Protein AF-V9NEP3-F1 (afdb_monomer_lite)

Secondary structure (DSSP, 8-state):
-HHHHHHHHHHHHHHHHHHHHHHHHHHHHHS-HHHHHHHHHHTT----HHHHHHHHHH-HHHHHHHHHHHHHHHHHHHH-

Foldseek 3Di:
DVVVVVVVVVVVVVVVVLLVVLLVLCCVLLVHSVLLVVVCVVVVPPDDSNVVSVCSVPPVPVSVVSSVVSVVVVVVVVVD

Organism: NCBI:txid448386

InterPro domains:
  IPR035566 Ribosomal protein bL20, C-terminal [SSF74731] (1-68)

Structure (mmCIF, N/CA/C/O backbone):
data_AF-V9NEP3-F1
#
_entry.id   AF-V9NEP3-F1
#
loop_
_atom_site.group_PDB
_atom_site.id
_atom_site.type_symbol
_atom_site.label_atom_id
_atom_site.label_alt_id
_atom_site.label_comp_id
_atom_site.label_asym_id
_atom_site.label_entity_id
_atom_site.label_seq_id
_atom_site.pdbx_PDB_ins_code
_atom_site.Cartn_x
_atom_site.Cartn_y
_atom_site.Cartn_z
_atom_site.occupancy
_atom_site.B_iso_or_equiv
_atom_site.auth_seq_id
_atom_site.auth_comp_id
_atom_site.auth_asym_id
_atom_site.auth_atom_id
_atom_site.pdbx_PDB_model_num
ATOM 1 N N . MET A 1 1 ? -22.216 -2.493 27.520 1.00 62.47 1 MET A N 1
ATOM 2 C CA . MET A 1 1 ? -22.689 -2.071 26.178 1.00 62.47 1 MET A CA 1
ATOM 3 C C . MET A 1 1 ? -22.036 -0.810 25.602 1.00 62.47 1 MET A C 1
ATOM 5 O O . MET A 1 1 ? -21.299 -0.955 24.635 1.00 62.47 1 MET A O 1
ATOM 9 N N . LYS A 1 2 ? -22.236 0.421 26.123 1.00 71.69 2 LYS A N 1
ATOM 10 C CA . LYS A 1 2 ? -21.711 1.649 25.457 1.00 71.69 2 LYS A CA 1
ATOM 11 C C . LYS A 1 2 ? -20.198 1.583 25.162 1.00 71.69 2 LYS A C 1
ATOM 13 O O . LYS A 1 2 ? -19.789 1.807 24.026 1.00 71.69 2 LYS A O 1
ATOM 18 N N . LYS A 1 3 ?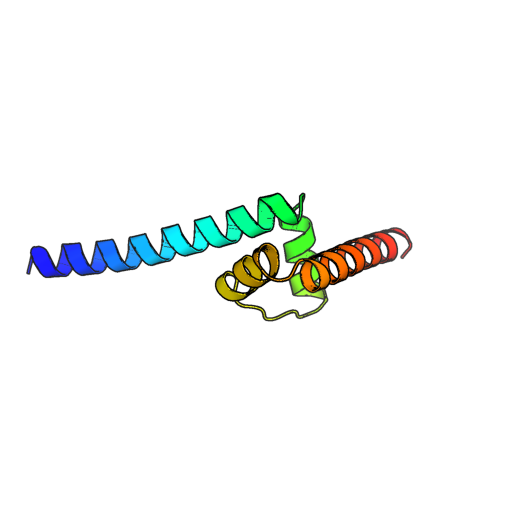 -19.374 1.170 26.139 1.00 80.00 3 LYS A N 1
ATOM 19 C CA . LYS A 1 3 ? -17.909 1.015 25.980 1.00 80.00 3 LYS A CA 1
ATOM 20 C C . LYS A 1 3 ? -17.505 0.041 24.857 1.00 80.00 3 LYS A C 1
ATOM 22 O O . LYS A 1 3 ? -16.529 0.299 24.161 1.00 80.00 3 LYS A O 1
ATOM 27 N N . GLU A 1 4 ? -18.235 -1.052 24.644 1.00 80.69 4 GLU A N 1
ATOM 28 C CA . GLU A 1 4 ? -17.918 -2.053 23.606 1.00 80.69 4 GLU A CA 1
ATOM 29 C C . GLU A 1 4 ? -18.247 -1.548 22.200 1.00 80.69 4 GLU A C 1
ATOM 31 O O . GLU A 1 4 ? -17.475 -1.762 21.260 1.00 80.69 4 GLU A O 1
ATOM 36 N N . ILE A 1 5 ? -19.345 -0.799 22.067 1.00 84.69 5 ILE A N 1
ATOM 37 C CA . ILE A 1 5 ? -19.730 -0.132 20.818 1.00 84.69 5 ILE A CA 1
ATOM 38 C C . ILE A 1 5 ? -18.661 0.897 20.428 1.00 84.69 5 ILE A C 1
ATOM 40 O O . ILE A 1 5 ? -18.191 0.894 19.287 1.00 84.69 5 ILE A O 1
ATOM 44 N N . TYR A 1 6 ? -18.212 1.729 21.376 1.00 87.81 6 TYR A N 1
ATOM 45 C CA . TYR A 1 6 ? -17.129 2.691 21.137 1.00 87.81 6 TYR A CA 1
ATOM 46 C C . TYR A 1 6 ? -15.807 2.001 20.775 1.00 87.81 6 TYR A C 1
ATOM 48 O O . TYR A 1 6 ? -15.171 2.392 19.794 1.00 87.81 6 TYR A O 1
ATOM 56 N N . LYS A 1 7 ? -15.423 0.926 21.479 1.00 89.62 7 LYS A N 1
ATOM 57 C CA . LYS A 1 7 ? -14.226 0.129 21.143 1.00 89.62 7 LYS A CA 1
ATOM 58 C C . LYS A 1 7 ? -14.298 -0.432 19.721 1.00 89.62 7 LYS A C 1
ATOM 60 O O . LYS A 1 7 ? -13.319 -0.376 18.981 1.00 89.62 7 LYS A O 1
ATOM 65 N N . THR A 1 8 ? -15.456 -0.939 19.309 1.00 92.19 8 THR A N 1
ATOM 66 C CA . THR A 1 8 ? -15.642 -1.518 17.970 1.00 92.19 8 THR A CA 1
ATOM 67 C C . THR A 1 8 ? -15.576 -0.454 16.876 1.00 92.19 8 THR A C 1
ATOM 69 O O . THR A 1 8 ? -14.899 -0.655 15.864 1.00 92.19 8 THR A O 1
ATOM 72 N N . LYS A 1 9 ? -16.214 0.705 17.087 1.00 92.50 9 LYS A N 1
ATOM 73 C CA . LYS A 1 9 ? -16.117 1.857 16.176 1.00 92.50 9 LYS A CA 1
ATOM 74 C C . LYS A 1 9 ? -14.673 2.345 16.046 1.00 92.50 9 LYS A C 1
ATOM 76 O O . LYS A 1 9 ? -14.187 2.488 14.927 1.00 92.50 9 LYS A O 1
ATOM 81 N N . SER A 1 10 ? -13.968 2.497 17.167 1.00 93.75 10 SER A N 1
ATOM 82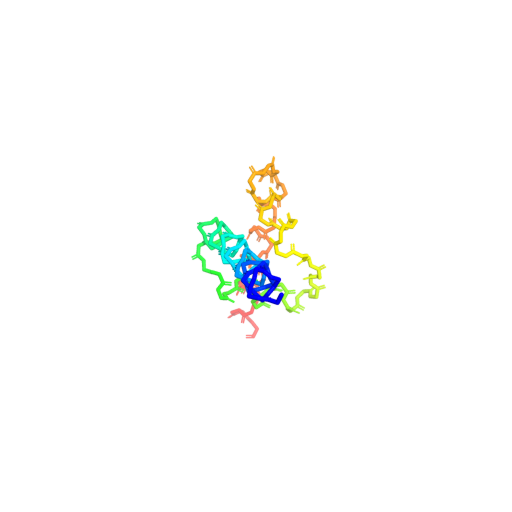 C CA . SER A 1 10 ? -12.559 2.906 17.193 1.00 93.75 10 SER A CA 1
ATOM 83 C C . SER A 1 10 ? -11.661 1.932 16.419 1.00 93.75 10 SER A C 1
ATOM 85 O O . SER A 1 10 ? -10.886 2.358 15.568 1.00 93.75 10 SER A O 1
ATOM 87 N N . ARG A 1 11 ? -11.826 0.613 16.601 1.00 93.38 11 ARG A N 1
ATOM 88 C CA . ARG A 1 11 ? -11.075 -0.399 15.831 1.00 93.38 11 ARG A CA 1
ATOM 89 C C . ARG A 1 11 ? -11.312 -0.284 14.322 1.00 93.38 11 ARG A C 1
ATOM 91 O O . ARG A 1 11 ? -10.361 -0.394 13.549 1.00 93.38 11 ARG A O 1
ATOM 98 N N . LYS A 1 12 ? -12.562 -0.068 13.892 1.00 95.50 12 LYS A N 1
ATOM 99 C CA . LYS A 1 12 ? -12.896 0.134 12.470 1.00 95.50 12 LYS A CA 1
ATOM 100 C C . LYS A 1 12 ? -12.254 1.412 11.924 1.00 95.50 12 LYS A C 1
ATOM 102 O O . LYS A 1 12 ? -11.689 1.378 10.834 1.00 95.50 12 LYS A O 1
ATOM 107 N N . GLN A 1 13 ? -12.304 2.502 12.686 1.00 95.81 13 GLN A N 1
ATOM 108 C CA . GLN A 1 13 ? -11.703 3.778 12.306 1.00 95.81 13 GLN A CA 1
ATOM 109 C C . GLN A 1 13 ? -10.179 3.674 12.189 1.00 95.81 13 GLN A C 1
ATOM 111 O O . GLN A 1 13 ? -9.635 4.015 11.142 1.00 95.81 13 GLN A O 1
ATOM 116 N N . LYS A 1 14 ? -9.512 3.075 13.184 1.00 95.56 14 LYS A N 1
ATOM 117 C CA . LYS A 1 14 ? -8.061 2.839 13.173 1.00 95.56 14 LYS A CA 1
ATOM 118 C C . LYS A 1 14 ? -7.613 2.093 11.914 1.00 95.56 14 LYS A C 1
ATOM 120 O O . LYS A 1 14 ? -6.632 2.472 11.286 1.00 95.56 14 LYS A O 1
ATOM 125 N N . LYS A 1 15 ? -8.352 1.052 11.502 1.00 94.94 15 LYS A N 1
ATOM 126 C CA . LYS A 1 15 ? -8.058 0.316 10.258 1.00 94.94 15 LYS A CA 1
ATOM 127 C C . LYS A 1 15 ? -8.172 1.203 9.012 1.00 94.94 15 LYS A C 1
ATOM 129 O O . LYS A 1 15 ? -7.335 1.098 8.121 1.00 94.94 15 LYS A O 1
ATOM 134 N N . ARG A 1 16 ? -9.188 2.071 8.944 1.00 95.25 16 ARG A N 1
ATOM 135 C CA . ARG A 1 16 ? -9.392 2.998 7.816 1.00 95.25 16 ARG A CA 1
ATOM 136 C C . ARG A 1 16 ? -8.298 4.060 7.748 1.00 95.25 16 ARG A C 1
ATOM 138 O O . ARG A 1 16 ? -7.806 4.341 6.662 1.00 95.25 16 ARG A O 1
ATOM 145 N N . GLU A 1 17 ? -7.924 4.637 8.883 1.00 96.38 17 GLU A N 1
ATOM 146 C CA . GLU A 1 17 ? -6.859 5.643 8.969 1.00 96.38 17 GLU A CA 1
ATOM 147 C C . GLU A 1 17 ? -5.508 5.058 8.574 1.00 96.38 17 GLU A C 1
ATOM 149 O O . GLU A 1 17 ? -4.830 5.623 7.722 1.00 96.38 17 GLU A O 1
ATOM 154 N N . PHE A 1 18 ? -5.176 3.877 9.094 1.00 95.44 18 PHE A N 1
ATOM 155 C CA . PHE A 1 18 ? -3.943 3.184 8.735 1.00 95.44 18 PHE A CA 1
ATOM 156 C C . PHE A 1 18 ? -3.882 2.856 7.235 1.00 95.44 18 PHE A C 1
ATOM 158 O O . PHE A 1 18 ? -2.865 3.059 6.581 1.00 95.44 18 PHE A O 1
ATOM 165 N N . TYR A 1 19 ? -5.000 2.416 6.649 1.00 95.00 19 TYR A N 1
ATOM 166 C CA . TYR A 1 19 ? -5.083 2.191 5.205 1.00 95.00 19 TYR A CA 1
ATOM 167 C C . TYR A 1 19 ? -4.855 3.479 4.394 1.00 95.00 19 TYR A C 1
ATOM 169 O O . TYR A 1 19 ? -4.113 3.462 3.413 1.00 95.00 19 TYR A O 1
ATOM 177 N N . LYS A 1 20 ? -5.445 4.604 4.821 1.00 95.06 20 LYS A N 1
ATOM 178 C CA . LYS A 1 20 ? -5.232 5.915 4.185 1.00 95.06 20 LYS A CA 1
ATOM 179 C C . LYS A 1 20 ? -3.777 6.376 4.285 1.00 95.06 20 LYS A C 1
ATOM 181 O O . LYS A 1 20 ? -3.247 6.877 3.300 1.00 95.06 20 LYS A O 1
ATOM 186 N N . GLN A 1 21 ? -3.135 6.190 5.438 1.00 94.88 21 GLN A N 1
ATOM 187 C CA . GLN A 1 21 ? -1.720 6.524 5.638 1.00 94.88 21 GLN A CA 1
ATOM 188 C C . GLN A 1 21 ? -0.824 5.745 4.670 1.00 94.88 21 GLN A C 1
ATOM 190 O O . GLN A 1 21 ? -0.027 6.351 3.960 1.00 94.88 21 GLN A O 1
ATOM 195 N N . ASN A 1 22 ? -1.036 4.433 4.550 1.00 93.94 22 ASN A N 1
ATOM 196 C CA . ASN A 1 22 ? -0.266 3.597 3.628 1.00 93.94 22 ASN A CA 1
ATOM 197 C C . ASN A 1 22 ? -0.440 4.038 2.168 1.00 93.94 22 ASN A C 1
ATOM 199 O O . ASN A 1 22 ? 0.538 4.145 1.432 1.00 93.94 22 ASN A O 1
ATOM 203 N N . ILE A 1 23 ? -1.672 4.357 1.748 1.00 92.94 23 ILE A N 1
ATOM 204 C CA . ILE A 1 23 ? -1.920 4.921 0.411 1.00 92.94 23 ILE A CA 1
ATOM 205 C C . ILE A 1 23 ? -1.191 6.250 0.228 1.00 92.94 23 ILE A C 1
ATOM 207 O O . ILE A 1 23 ? -0.604 6.471 -0.828 1.00 92.94 23 ILE A O 1
ATOM 211 N N . ASN A 1 24 ? -1.215 7.132 1.227 1.00 92.88 24 ASN A N 1
ATOM 212 C CA . ASN A 1 24 ? -0.537 8.421 1.141 1.00 92.88 24 ASN A CA 1
ATOM 213 C C . ASN A 1 24 ? 0.979 8.258 0.993 1.00 92.88 24 ASN A C 1
ATOM 215 O O . ASN A 1 24 ? 1.562 8.937 0.152 1.00 92.88 24 ASN A O 1
ATOM 219 N N . HIS A 1 25 ? 1.604 7.330 1.722 1.00 91.31 25 HIS A N 1
ATOM 220 C CA . HIS A 1 25 ? 3.031 7.027 1.559 1.00 91.31 25 HIS A CA 1
ATOM 221 C C . HIS A 1 25 ? 3.347 6.559 0.134 1.00 91.31 25 HIS A C 1
ATOM 223 O O . HIS A 1 25 ? 4.232 7.109 -0.520 1.00 91.31 25 HIS A O 1
ATOM 229 N N . ILE A 1 26 ? 2.558 5.618 -0.393 1.00 91.75 26 ILE A N 1
ATOM 230 C CA . ILE A 1 26 ? 2.719 5.143 -1.774 1.00 91.75 26 ILE A CA 1
ATOM 231 C C . ILE A 1 26 ? 2.503 6.295 -2.763 1.00 91.75 26 ILE A C 1
ATOM 233 O O . ILE A 1 26 ? 3.235 6.416 -3.740 1.00 91.75 26 ILE A O 1
ATOM 237 N N . LYS A 1 27 ? 1.516 7.167 -2.531 1.00 91.69 27 LYS A N 1
ATOM 238 C CA . LYS A 1 27 ? 1.209 8.306 -3.406 1.00 91.69 27 LYS A CA 1
ATOM 239 C C . LYS A 1 27 ? 2.363 9.304 -3.482 1.00 91.69 27 LYS A C 1
ATOM 241 O O . LYS A 1 27 ? 2.668 9.754 -4.581 1.00 91.69 27 LYS A O 1
ATOM 246 N N . ILE A 1 28 ? 2.988 9.627 -2.350 1.00 88.31 28 ILE A N 1
ATOM 247 C CA . ILE A 1 28 ? 4.137 10.543 -2.292 1.00 88.31 28 ILE A CA 1
ATOM 248 C C . ILE A 1 28 ? 5.282 10.004 -3.153 1.00 88.31 28 ILE A C 1
ATOM 250 O O . ILE A 1 28 ? 5.856 10.739 -3.948 1.00 88.31 28 ILE A O 1
ATOM 254 N N . LEU A 1 29 ? 5.565 8.710 -3.039 1.00 85.25 29 LEU A N 1
ATOM 255 C CA . LEU A 1 29 ? 6.730 8.094 -3.671 1.00 85.25 29 LEU A CA 1
ATOM 256 C C . LEU A 1 29 ? 6.497 7.673 -5.130 1.00 85.25 29 LEU A C 1
ATOM 258 O O . LEU A 1 29 ? 7.416 7.713 -5.937 1.00 85.25 29 LEU A O 1
ATOM 262 N N . SER A 1 30 ? 5.266 7.305 -5.494 1.00 84.88 30 SER A N 1
ATOM 263 C CA . SER A 1 30 ? 4.904 6.948 -6.877 1.00 84.88 30 SER A CA 1
ATOM 264 C C . SER A 1 30 ? 4.580 8.154 -7.766 1.00 84.88 30 SER A C 1
ATOM 266 O O . SER A 1 30 ? 4.438 8.003 -8.981 1.00 84.88 30 SER A O 1
ATOM 268 N N . GLY A 1 31 ? 4.407 9.347 -7.184 1.00 82.44 31 GLY A N 1
ATOM 269 C CA . GLY A 1 31 ? 4.003 10.581 -7.865 1.00 82.44 31 GLY A CA 1
ATOM 270 C C . GLY A 1 31 ? 2.547 10.566 -8.354 1.00 82.44 31 GLY A C 1
ATOM 271 O O . GLY A 1 31 ? 1.722 11.369 -7.916 1.00 82.44 31 GLY A O 1
ATOM 272 N N . LYS A 1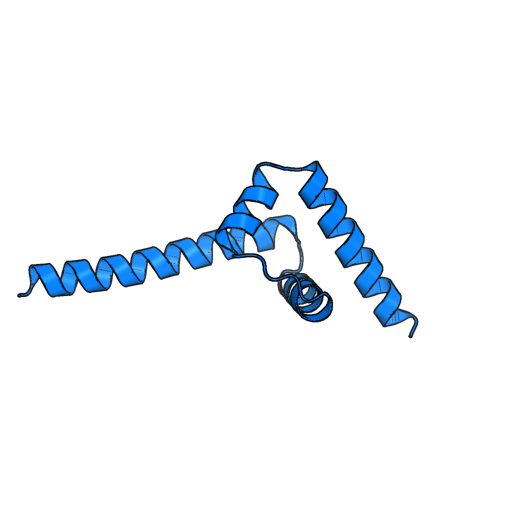 32 ? 2.192 9.635 -9.251 1.00 86.81 32 LYS A N 1
ATOM 273 C CA . LYS A 1 32 ? 0.836 9.458 -9.803 1.00 86.81 32 LYS A CA 1
ATOM 274 C C . LYS A 1 32 ? 0.231 8.124 -9.363 1.00 86.81 32 LYS A C 1
ATOM 276 O O . LYS A 1 32 ? 0.218 7.150 -10.112 1.00 86.81 32 LYS A O 1
ATOM 281 N N . TYR A 1 33 ? -0.366 8.112 -8.171 1.00 89.56 33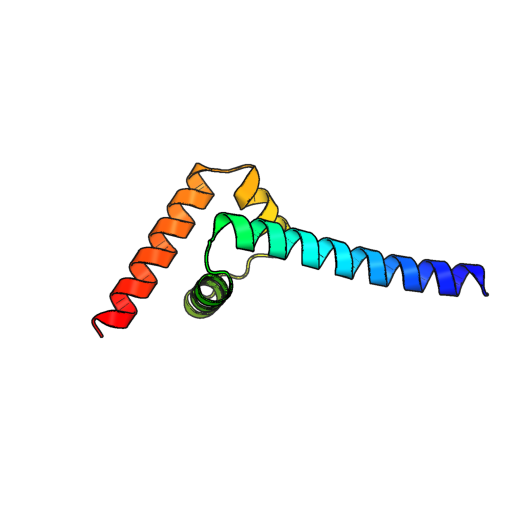 TYR A N 1
ATOM 282 C CA . TYR A 1 33 ? -0.966 6.908 -7.578 1.00 89.56 33 TYR A CA 1
ATOM 283 C C . TYR A 1 33 ? -1.994 6.199 -8.475 1.00 89.56 33 TYR A C 1
ATOM 285 O O . TYR A 1 33 ? -2.002 4.977 -8.535 1.00 89.56 33 TYR A O 1
ATOM 293 N N . ASN A 1 34 ? -2.845 6.934 -9.201 1.00 90.31 34 ASN A N 1
ATOM 294 C CA . ASN A 1 34 ? -3.860 6.317 -10.067 1.00 90.31 34 ASN A CA 1
ATOM 295 C C . ASN A 1 34 ? -3.222 5.478 -11.183 1.00 90.31 34 ASN A C 1
ATOM 297 O O . ASN A 1 34 ? -3.651 4.354 -11.432 1.00 90.31 34 ASN A O 1
ATOM 301 N N . LEU A 1 35 ? -2.169 6.012 -11.804 1.00 89.50 35 LEU A N 1
ATOM 302 C CA . LEU A 1 35 ? -1.399 5.346 -12.851 1.00 89.50 35 LEU A CA 1
ATOM 303 C C . LEU A 1 35 ? -0.686 4.107 -12.308 1.00 89.50 35 LEU A C 1
ATOM 305 O O . LEU A 1 35 ? -0.823 3.020 -12.862 1.00 89.50 35 LEU A O 1
ATOM 309 N N . PHE A 1 36 ? -0.038 4.254 -11.155 1.00 92.25 36 PHE A N 1
ATOM 310 C CA . PHE A 1 36 ? 0.584 3.138 -10.459 1.00 92.25 36 PHE A CA 1
ATOM 311 C C . PHE A 1 36 ? -0.435 2.048 -10.071 1.00 92.25 36 PHE A C 1
ATOM 313 O O . PHE A 1 36 ? -0.189 0.867 -10.280 1.00 92.25 36 PHE A O 1
ATOM 320 N N . SER A 1 37 ? -1.626 2.427 -9.596 1.00 91.75 37 SER A N 1
ATOM 321 C CA . SER A 1 37 ? -2.691 1.474 -9.249 1.00 91.75 37 SER A CA 1
ATOM 322 C C . SER A 1 37 ? -3.246 0.729 -10.465 1.00 91.75 37 SER A C 1
ATOM 324 O O . SER A 1 37 ? -3.701 -0.408 -10.350 1.00 91.75 37 SER A O 1
ATOM 326 N N . PHE A 1 38 ? -3.223 1.369 -11.635 1.00 91.94 38 PHE A N 1
ATOM 327 C CA . PHE A 1 38 ? -3.579 0.737 -12.897 1.00 91.94 38 PHE A CA 1
ATOM 328 C C . PHE A 1 38 ? -2.497 -0.255 -13.329 1.00 91.94 38 PHE A C 1
ATOM 330 O O . PHE A 1 38 ? -2.830 -1.387 -13.669 1.00 91.94 38 PHE A O 1
ATOM 337 N N . PHE A 1 39 ? -1.224 0.139 -13.248 1.00 93.56 39 PHE A N 1
ATOM 338 C CA . PHE A 1 39 ? -0.078 -0.737 -13.489 1.00 93.56 39 PHE A CA 1
ATOM 339 C C . PHE A 1 39 ? -0.116 -1.986 -12.600 1.00 93.56 39 PHE A C 1
ATOM 341 O O . PHE A 1 39 ? -0.089 -3.094 -13.122 1.00 93.56 39 PHE A O 1
ATOM 348 N N . GLU A 1 40 ? -0.300 -1.836 -11.285 1.00 92.94 40 G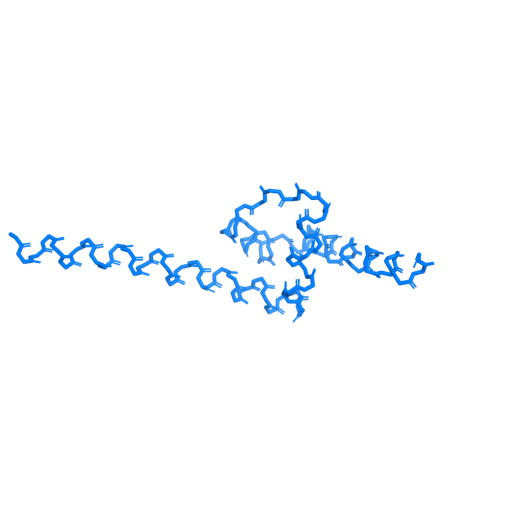LU A N 1
ATOM 349 C CA . GLU A 1 40 ? -0.400 -2.984 -10.372 1.00 92.94 40 GLU A CA 1
ATOM 350 C C . GLU A 1 40 ? -1.525 -3.946 -10.762 1.00 92.94 40 GLU A C 1
ATOM 352 O O . GLU A 1 40 ? -1.357 -5.161 -10.694 1.00 92.94 40 GLU A O 1
ATOM 357 N N . LYS A 1 41 ? -2.685 -3.415 -11.171 1.00 91.81 41 LYS A N 1
ATOM 358 C CA . LYS A 1 41 ? -3.807 -4.243 -11.630 1.00 91.81 41 LYS A CA 1
ATOM 359 C C . LYS A 1 41 ? -3.485 -4.951 -12.941 1.00 91.81 41 LYS A C 1
ATOM 361 O O . LYS A 1 41 ? -3.841 -6.116 -13.088 1.00 91.81 41 LYS A O 1
ATOM 366 N N . LYS A 1 42 ? -2.849 -4.254 -13.884 1.00 92.62 42 LYS A N 1
ATOM 367 C CA . LYS A 1 42 ? -2.536 -4.777 -15.217 1.00 92.62 42 LYS A CA 1
ATOM 368 C C . LYS A 1 42 ? -1.476 -5.877 -15.160 1.00 92.62 42 LYS A C 1
ATOM 370 O O . LYS A 1 42 ? -1.658 -6.904 -15.801 1.00 92.62 42 LYS A O 1
ATOM 375 N N . GLU A 1 43 ? -0.458 -5.693 -14.328 1.00 92.19 43 GLU A N 1
ATOM 376 C CA . GLU A 1 43 ? 0.611 -6.667 -14.069 1.00 92.19 43 GLU A CA 1
ATOM 377 C C . GLU A 1 43 ? 0.231 -7.715 -13.004 1.00 92.19 43 GLU A C 1
ATOM 379 O O . GLU A 1 43 ? 1.056 -8.528 -12.595 1.00 92.19 43 GLU A O 1
ATOM 384 N N . ASN A 1 44 ? -1.024 -7.716 -12.531 1.00 92.19 44 ASN A N 1
ATOM 385 C CA . ASN A 1 44 ? -1.547 -8.664 -11.540 1.00 92.19 44 ASN A CA 1
ATOM 386 C C . ASN A 1 44 ? -0.720 -8.724 -10.233 1.00 92.19 44 ASN A C 1
ATOM 388 O O . ASN A 1 44 ? -0.595 -9.769 -9.587 1.00 92.19 44 ASN A O 1
ATOM 392 N N . ILE A 1 45 ? -0.177 -7.581 -9.813 1.00 90.62 45 ILE A N 1
ATOM 393 C CA . ILE A 1 45 ? 0.622 -7.439 -8.597 1.00 90.62 45 ILE A CA 1
ATOM 394 C C . ILE A 1 45 ? -0.318 -7.421 -7.384 1.00 90.62 45 ILE A C 1
ATOM 396 O O . ILE A 1 45 ? -0.928 -6.407 -7.039 1.00 90.62 45 ILE A O 1
ATOM 400 N N . LYS A 1 46 ? -0.436 -8.562 -6.698 1.00 88.00 46 LYS A N 1
ATOM 401 C CA . LYS A 1 46 ? -1.294 -8.732 -5.511 1.00 88.00 46 LYS A CA 1
ATOM 402 C C . LYS A 1 46 ? -0.544 -8.433 -4.210 1.00 88.00 46 LYS A C 1
ATOM 404 O O . LYS A 1 46 ? -0.373 -9.309 -3.366 1.00 88.00 46 LYS A O 1
ATOM 409 N N . LEU A 1 47 ? -0.112 -7.187 -4.030 1.00 86.69 47 LEU A N 1
ATOM 410 C CA . LEU A 1 47 ? 0.558 -6.736 -2.805 1.00 86.69 47 LEU A CA 1
ATOM 411 C C . LEU A 1 47 ? -0.399 -5.994 -1.865 1.00 86.69 47 LEU A C 1
ATOM 413 O O . LEU A 1 47 ? -1.146 -5.095 -2.257 1.00 86.69 47 LEU A O 1
ATOM 417 N N . ASN A 1 48 ? -0.358 -6.355 -0.580 1.00 90.94 48 ASN A N 1
ATOM 418 C CA . ASN A 1 48 ? -1.082 -5.620 0.452 1.00 90.94 48 ASN A CA 1
ATOM 419 C C . ASN A 1 48 ? -0.506 -4.202 0.561 1.00 90.94 48 ASN A C 1
ATOM 421 O O . ASN A 1 48 ? 0.702 -4.038 0.700 1.00 90.94 48 ASN A O 1
ATOM 425 N N . LYS A 1 49 ? -1.371 -3.181 0.582 1.00 91.00 49 LYS A N 1
ATOM 426 C CA . LYS A 1 49 ? -0.962 -1.773 0.688 1.00 91.00 49 LYS A CA 1
ATOM 427 C C . LYS A 1 49 ? -0.106 -1.464 1.908 1.00 91.00 49 LYS A C 1
ATOM 429 O O . LYS A 1 49 ? 0.728 -0.577 1.813 1.00 91.00 49 LYS A O 1
ATOM 434 N N . LYS A 1 50 ? -0.264 -2.205 3.011 1.00 93.81 50 LYS A N 1
ATOM 435 C CA . LYS A 1 50 ? 0.641 -2.102 4.165 1.00 93.81 50 LYS A CA 1
ATOM 436 C C . LYS A 1 50 ? 2.073 -2.498 3.792 1.00 93.81 50 LYS A C 1
ATOM 438 O O . LYS A 1 50 ? 2.984 -1.703 3.964 1.00 93.81 50 LYS A O 1
ATOM 443 N N . ILE A 1 51 ? 2.238 -3.714 3.272 1.00 93.00 51 ILE A N 1
ATOM 444 C CA . ILE A 1 51 ? 3.548 -4.265 2.898 1.00 93.00 51 ILE A CA 1
ATOM 445 C C . ILE A 1 51 ? 4.168 -3.391 1.814 1.00 93.00 51 ILE A C 1
ATOM 447 O O . ILE A 1 51 ? 5.328 -3.025 1.897 1.00 93.00 51 ILE A O 1
ATOM 451 N N . LEU A 1 52 ? 3.364 -2.981 0.838 1.00 92.50 52 LEU A N 1
ATOM 452 C CA . LEU A 1 52 ? 3.825 -2.115 -0.229 1.00 92.50 52 LEU A CA 1
ATOM 453 C C . LEU A 1 52 ? 4.314 -0.762 0.289 1.00 92.50 52 LEU A C 1
ATOM 455 O O . LEU A 1 52 ? 5.385 -0.326 -0.101 1.00 92.50 52 LEU A O 1
ATOM 459 N N . SER A 1 53 ? 3.569 -0.106 1.184 1.00 93.12 53 SER A N 1
ATOM 460 C CA . SER A 1 53 ? 4.030 1.158 1.770 1.00 93.12 53 SER A CA 1
ATOM 461 C C . SER A 1 53 ? 5.300 0.996 2.601 1.00 93.12 53 SER A C 1
ATOM 463 O O . SER A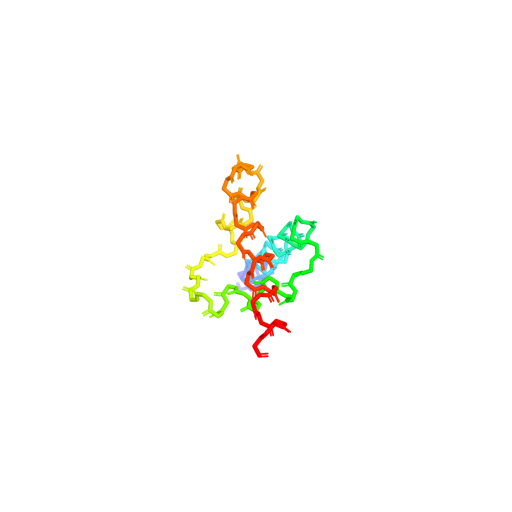 1 53 ? 6.094 1.923 2.666 1.00 93.12 53 SER A O 1
ATOM 465 N N . GLU A 1 54 ? 5.486 -0.167 3.225 1.00 93.62 54 GLU A N 1
ATOM 466 C CA . GLU A 1 54 ? 6.676 -0.488 4.010 1.00 93.62 54 GLU A CA 1
ATOM 467 C C . GLU A 1 54 ? 7.886 -0.696 3.092 1.00 93.62 54 GLU A C 1
ATOM 469 O O . GLU A 1 54 ? 8.869 0.017 3.252 1.00 93.62 54 GLU A O 1
ATOM 474 N N . LEU A 1 55 ? 7.758 -1.521 2.043 1.00 92.56 55 LEU A N 1
ATOM 475 C CA . LEU A 1 55 ? 8.775 -1.704 0.993 1.00 92.56 55 LEU A CA 1
ATOM 476 C C . LEU A 1 55 ? 9.218 -0.373 0.381 1.00 92.56 55 LEU A C 1
ATOM 478 O O . LEU A 1 55 ? 10.406 -0.133 0.194 1.00 92.56 55 LEU A O 1
ATOM 482 N N . PHE A 1 56 ? 8.254 0.509 0.118 1.00 90.38 56 PHE A N 1
ATOM 483 C CA . PHE A 1 56 ? 8.497 1.842 -0.424 1.00 90.38 56 PHE A CA 1
ATOM 484 C C . PHE A 1 56 ? 9.381 2.724 0.472 1.00 90.38 56 PHE A C 1
ATOM 486 O O . PHE A 1 56 ? 10.075 3.607 -0.027 1.00 90.38 56 PHE A O 1
ATOM 493 N N . ILE A 1 57 ? 9.344 2.500 1.787 1.00 89.50 57 ILE A N 1
ATOM 494 C CA . ILE A 1 57 ? 10.102 3.268 2.780 1.00 89.50 57 ILE A CA 1
ATOM 495 C C . ILE A 1 57 ? 11.435 2.585 3.098 1.00 89.50 57 ILE A C 1
ATOM 497 O O . ILE A 1 57 ? 12.449 3.265 3.237 1.00 89.50 57 ILE A O 1
ATOM 501 N N . THR A 1 58 ? 11.441 1.260 3.243 1.00 94.62 58 THR A N 1
ATOM 502 C CA . THR A 1 58 ? 12.592 0.512 3.767 1.00 94.62 58 THR A CA 1
ATOM 503 C C . THR A 1 58 ? 13.509 -0.026 2.676 1.00 94.62 58 THR A C 1
ATOM 505 O O . THR A 1 58 ? 14.701 -0.195 2.915 1.00 94.62 58 THR A O 1
ATOM 508 N N . GLU A 1 59 ? 12.989 -0.287 1.476 1.00 92.88 59 GLU A N 1
ATOM 509 C CA . GLU A 1 59 ? 13.724 -0.935 0.390 1.00 92.88 59 GLU A CA 1
ATOM 510 C C . GLU A 1 59 ? 13.797 -0.042 -0.847 1.00 92.88 59 GLU A C 1
ATOM 512 O O . GLU A 1 59 ? 13.062 -0.195 -1.830 1.00 92.88 59 GLU A O 1
ATOM 517 N N . ILE A 1 60 ? 14.731 0.907 -0.824 1.00 89.88 60 ILE A N 1
ATOM 518 C CA . ILE A 1 60 ? 14.846 1.900 -1.895 1.00 89.88 60 ILE A CA 1
ATOM 519 C C . ILE A 1 60 ? 15.176 1.279 -3.262 1.00 89.88 60 ILE A C 1
ATOM 521 O O . ILE A 1 60 ? 14.659 1.737 -4.278 1.00 89.88 60 ILE A O 1
ATOM 525 N N . GLY A 1 61 ? 15.962 0.195 -3.300 1.00 93.81 61 GLY A N 1
ATOM 526 C CA . GLY A 1 61 ? 16.294 -0.522 -4.538 1.00 93.81 61 GLY A CA 1
ATOM 527 C C . GLY A 1 61 ? 15.085 -1.231 -5.158 1.00 93.81 61 GLY A C 1
ATOM 528 O O . GLY A 1 61 ? 14.831 -1.098 -6.360 1.00 93.81 61 GLY A O 1
ATOM 529 N N . SER A 1 62 ? 14.293 -1.917 -4.329 1.00 92.06 62 SER A N 1
ATOM 530 C CA . SER A 1 62 ? 13.028 -2.546 -4.732 1.00 92.06 62 SER A CA 1
ATOM 531 C C . SER A 1 62 ? 12.043 -1.495 -5.247 1.00 92.06 62 SER A C 1
ATOM 533 O O . SER A 1 62 ? 11.437 -1.656 -6.307 1.00 92.06 62 SER A O 1
ATOM 535 N N . THR A 1 63 ? 11.947 -0.369 -4.541 1.00 91.44 63 THR A N 1
ATOM 536 C CA . THR A 1 63 ? 11.089 0.766 -4.906 1.00 91.44 63 THR A CA 1
ATOM 537 C C . THR A 1 63 ? 11.491 1.375 -6.242 1.00 91.44 63 THR A C 1
ATOM 539 O O . THR A 1 63 ? 10.645 1.558 -7.117 1.00 91.44 63 THR A O 1
ATOM 542 N N . PHE A 1 64 ? 12.783 1.646 -6.433 1.00 92.12 64 PHE A N 1
ATOM 543 C CA . PHE A 1 64 ? 13.314 2.191 -7.679 1.00 92.12 64 PHE A CA 1
ATOM 544 C C . PHE A 1 64 ? 13.029 1.263 -8.863 1.00 92.12 64 PHE A C 1
ATOM 546 O O . PHE A 1 64 ? 12.497 1.705 -9.882 1.00 92.12 64 PHE A O 1
ATOM 553 N N . SER A 1 65 ? 13.303 -0.033 -8.704 1.00 93.75 65 SER A N 1
ATOM 554 C CA . SER A 1 65 ? 13.060 -1.045 -9.739 1.00 93.75 65 SER A CA 1
ATOM 555 C C . SER A 1 65 ? 11.577 -1.124 -10.113 1.00 93.75 65 SER A C 1
ATOM 557 O O . SER A 1 65 ? 11.224 -1.150 -11.294 1.00 93.75 65 SER A O 1
ATOM 559 N N . LEU A 1 66 ? 10.688 -1.074 -9.116 1.00 92.12 66 LEU A N 1
ATOM 560 C CA . LEU A 1 66 ? 9.242 -1.065 -9.324 1.00 92.12 66 LEU A CA 1
ATOM 561 C C . LEU A 1 66 ? 8.767 0.206 -10.047 1.00 92.12 66 LEU A C 1
ATOM 563 O O . LEU A 1 66 ? 7.920 0.131 -10.937 1.00 92.12 66 LEU A O 1
ATOM 567 N N . MET A 1 67 ? 9.320 1.373 -9.706 1.00 91.94 67 MET A N 1
ATOM 568 C CA . MET A 1 67 ? 9.005 2.629 -10.396 1.00 91.94 67 MET A CA 1
ATOM 569 C C . MET A 1 67 ? 9.505 2.630 -11.841 1.00 91.94 67 MET A C 1
ATOM 571 O O . MET A 1 67 ? 8.790 3.081 -12.739 1.00 91.94 67 MET A O 1
ATOM 575 N N . GLN A 1 68 ? 10.697 2.086 -12.088 1.00 93.38 68 GLN A N 1
ATOM 576 C CA . GLN A 1 68 ? 11.239 1.953 -13.435 1.00 93.38 68 GLN A CA 1
ATOM 577 C C . GLN A 1 68 ? 10.376 1.019 -14.291 1.00 93.38 68 GLN A C 1
ATOM 579 O O . GLN A 1 68 ? 10.103 1.327 -15.455 1.00 93.38 68 GLN A O 1
ATOM 584 N N . TRP A 1 69 ? 9.902 -0.089 -13.720 1.00 93.62 69 TRP A N 1
ATOM 585 C CA . TRP A 1 69 ? 8.975 -0.988 -14.402 1.00 93.62 69 TRP A CA 1
ATOM 586 C C . TRP A 1 69 ? 7.647 -0.292 -14.723 1.00 93.62 69 TRP A C 1
ATOM 588 O O . TRP A 1 69 ? 7.224 -0.302 -15.880 1.00 93.62 69 TRP A O 1
ATOM 598 N N . ASN A 1 70 ? 7.052 0.409 -13.754 1.00 92.44 70 ASN A N 1
ATOM 599 C CA . ASN A 1 70 ? 5.838 1.202 -13.965 1.00 92.44 70 ASN A CA 1
ATOM 600 C C . ASN A 1 70 ? 6.004 2.222 -15.113 1.00 92.44 70 ASN A C 1
ATOM 602 O O . ASN A 1 70 ? 5.141 2.350 -15.983 1.00 92.44 70 ASN A O 1
ATOM 606 N N . PHE A 1 71 ? 7.148 2.911 -15.170 1.00 91.50 71 PHE A N 1
ATOM 607 C CA . PHE A 1 71 ? 7.457 3.853 -16.248 1.00 91.50 71 PHE A CA 1
ATOM 608 C C . PHE A 1 71 ? 7.551 3.169 -17.621 1.00 91.50 71 PHE A C 1
ATOM 610 O O . PHE A 1 71 ? 6.953 3.640 -18.591 1.00 91.50 71 PHE A O 1
ATOM 617 N N . ARG A 1 72 ? 8.250 2.029 -17.710 1.00 91.81 72 ARG A N 1
ATOM 618 C CA . ARG A 1 72 ? 8.355 1.241 -18.952 1.00 91.81 72 ARG A CA 1
ATOM 619 C C . ARG A 1 72 ? 6.993 0.738 -19.427 1.00 91.81 72 ARG A C 1
ATOM 621 O O . ARG A 1 72 ? 6.696 0.845 -20.614 1.00 91.81 72 ARG A O 1
ATOM 628 N N . HIS A 1 73 ? 6.155 0.259 -18.510 1.00 91.12 73 HIS A N 1
ATOM 629 C CA . HIS A 1 73 ? 4.799 -0.191 -18.814 1.00 91.12 73 HIS A CA 1
ATOM 630 C C . HIS A 1 73 ? 3.951 0.934 -19.429 1.00 91.12 73 HIS A C 1
ATOM 632 O O . HIS A 1 73 ? 3.276 0.732 -20.437 1.00 91.12 73 HIS A O 1
ATOM 638 N N . HIS A 1 74 ? 4.028 2.155 -18.892 1.00 87.19 74 HIS A N 1
ATOM 639 C CA . HIS A 1 74 ? 3.308 3.289 -19.475 1.00 87.19 74 HIS A CA 1
ATOM 640 C C . HIS A 1 74 ? 3.827 3.733 -20.840 1.00 87.19 74 HIS A C 1
ATOM 642 O O . HIS A 1 74 ? 3.027 4.174 -21.661 1.00 87.19 74 HIS A O 1
ATOM 648 N N . ASN A 1 75 ? 5.129 3.628 -21.099 1.00 87.44 75 ASN A N 1
ATOM 649 C CA . ASN A 1 75 ? 5.670 3.944 -22.421 1.00 87.44 75 ASN A CA 1
ATOM 650 C C . ASN A 1 75 ? 5.262 2.898 -23.463 1.00 87.44 75 ASN A C 1
ATOM 652 O O . ASN A 1 75 ? 4.897 3.275 -24.570 1.00 87.44 75 ASN A O 1
ATOM 656 N N . SER A 1 76 ? 5.245 1.617 -23.086 1.00 86.38 76 SER A N 1
ATOM 657 C CA . SER A 1 76 ? 4.723 0.529 -23.922 1.00 86.38 76 SER A CA 1
ATOM 658 C C . SER A 1 76 ? 3.275 0.795 -24.354 1.00 86.38 76 SER A C 1
ATOM 660 O O . SER A 1 76 ? 2.973 0.781 -25.543 1.00 86.38 76 SER A O 1
ATOM 662 N N . LEU A 1 77 ? 2.403 1.174 -23.413 1.00 83.19 77 LEU A N 1
ATOM 663 C CA . LEU A 1 77 ? 0.999 1.492 -23.704 1.00 83.19 77 LEU A CA 1
ATOM 664 C C . LEU A 1 77 ? 0.784 2.714 -24.607 1.00 83.19 77 LEU A C 1
ATOM 666 O O . LEU A 1 77 ? -0.306 2.874 -25.138 1.00 83.19 77 LEU A O 1
ATOM 670 N N . LYS A 1 78 ? 1.770 3.608 -24.736 1.00 75.00 78 LYS A N 1
ATOM 671 C CA . LYS A 1 78 ? 1.681 4.776 -25.627 1.00 75.00 78 LYS A CA 1
ATOM 672 C C . LYS A 1 78 ? 2.122 4.478 -27.058 1.00 75.00 78 LYS A C 1
ATOM 674 O O . LYS A 1 78 ? 1.835 5.282 -27.935 1.00 75.00 78 LYS A O 1
ATOM 679 N N . MET A 1 79 ? 2.886 3.406 -27.262 1.00 67.94 79 MET A N 1
ATOM 680 C CA . MET A 1 79 ? 3.415 3.021 -28.573 1.00 67.94 79 MET A CA 1
ATOM 681 C C . MET A 1 79 ? 2.562 1.960 -29.278 1.00 67.94 79 MET A C 1
ATOM 683 O O . MET A 1 79 ? 2.798 1.706 -30.456 1.00 67.94 79 MET A O 1
ATOM 687 N N . GLY A 1 80 ? 1.629 1.328 -28.560 1.00 54.59 80 GLY A N 1
ATOM 688 C CA . GLY A 1 80 ? 0.689 0.338 -29.091 1.00 54.59 80 GLY A CA 1
ATOM 689 C C . GLY A 1 80 ? -0.688 0.901 -29.401 1.00 54.59 80 GLY A C 1
ATOM 690 O O . GLY A 1 80 ? -0.980 2.042 -28.979 1.00 54.59 80 GLY A O 1
#

pLDDT: mean 89.64, std 7.14, range [54.59, 96.38]

Radius of gyration: 16.56 Å; chains: 1; bounding box: 39×19×55 Å

Sequence (80 aa):
MKKEIYKTKSRKQKKREFYKQNINHIKILSGKYNLFSFFEKKENIKLNKKILSELFITEIGSTFSLMQWNFRHHNSLKMG